Protein AF-A0A7V6LM27-F1 (afdb_monomer)

Secondary structure (DSSP, 8-state):
-----THHHHHHHHHHHHHHHHHHHHHHHHHHHHTTT-S-TTHHHHHHHHHHHHHHHHHHHHHHHTTT-HHHHHHHHHHHHHHHHHHHHHTTT--HHHHHHHHHHHHHHHHHHHT-

Foldseek 3Di:
DPPQDLLLLVLLLLLLVLLPVLLVLQLVLQQVVLVPVPPDRPPSSVVSNVLSVQLSVLSNVLSVCLSPQLVSSLVSLVVSLVSLVVSCVSNVVPDPSSVSSNVSSNVSSVSSVVSD

Solvent-accessible surface area (backbone atoms only — not comparable to full-atom values): 5310 Å² total; per-residue (Å²): 136,82,77,83,73,62,58,18,30,54,27,13,43,53,19,23,58,36,36,53,65,40,23,58,52,31,24,53,45,24,40,57,57,30,74,76,64,81,53,77,60,62,58,49,22,50,50,34,36,50,48,33,51,50,20,31,51,31,11,45,52,12,11,62,32,24,75,78,42,10,65,62,8,15,52,30,16,47,51,16,23,52,37,27,47,52,50,23,59,71,47,71,70,68,48,64,41,25,53,52,16,27,53,33,14,50,53,15,16,54,48,8,51,70,65,98

Mean predicted aligned error: 8.66 Å

pLDDT: mean 74.82, std 13.07, range [41.66, 90.75]

Structure (mmCIF, N/CA/C/O backbone):
data_AF-A0A7V6LM27-F1
#
_entry.id   AF-A0A7V6LM27-F1
#
loop_
_atom_site.group_PDB
_atom_site.id
_atom_site.type_symbol
_atom_site.label_atom_id
_atom_site.label_alt_id
_atom_site.label_comp_id
_atom_site.label_asym_id
_atom_site.label_entity_id
_atom_site.label_seq_id
_atom_site.pdbx_PDB_ins_code
_atom_site.Cartn_x
_atom_site.Cartn_y
_atom_site.Cartn_z
_atom_site.occupancy
_atom_site.B_iso_or_equiv
_atom_site.auth_seq_id
_atom_site.auth_comp_id
_atom_site.auth_asym_id
_atom_site.auth_atom_id
_atom_site.pdbx_PDB_model_num
ATOM 1 N N . MET A 1 1 ? -19.989 -4.311 25.608 1.00 41.66 1 MET A N 1
ATOM 2 C CA . MET A 1 1 ? -18.725 -4.816 25.024 1.00 41.66 1 MET A CA 1
ATOM 3 C C . MET A 1 1 ? -18.784 -4.653 23.510 1.00 41.66 1 MET A C 1
ATOM 5 O O . MET A 1 1 ? -19.354 -5.497 22.830 1.00 41.66 1 MET A O 1
ATOM 9 N N . THR A 1 2 ? -18.286 -3.543 22.969 1.00 46.12 2 THR A N 1
ATOM 10 C CA . THR A 1 2 ? -18.193 -3.342 21.516 1.00 46.12 2 THR A CA 1
ATOM 11 C C . THR A 1 2 ? -17.055 -4.216 20.982 1.00 46.12 2 THR A C 1
ATOM 13 O O . THR A 1 2 ? -15.904 -4.058 21.381 1.00 46.12 2 THR A O 1
ATOM 16 N N . LYS A 1 3 ? -17.363 -5.211 20.137 1.00 53.19 3 LYS A N 1
ATOM 17 C CA . LYS A 1 3 ? -16.333 -6.040 19.488 1.00 53.19 3 LYS A CA 1
ATOM 18 C C . LYS A 1 3 ? -15.401 -5.114 18.703 1.00 53.19 3 LYS A C 1
ATOM 20 O O . LYS A 1 3 ? -15.842 -4.478 17.749 1.00 53.19 3 LYS A O 1
ATOM 25 N N . LYS A 1 4 ? -14.125 -5.036 19.096 1.00 57.56 4 LYS A N 1
ATOM 26 C CA . LYS A 1 4 ? -13.098 -4.297 18.350 1.00 57.56 4 LYS A CA 1
ATOM 27 C C . LYS A 1 4 ? -13.011 -4.918 16.953 1.00 57.56 4 LYS A C 1
ATOM 29 O O . LYS A 1 4 ? -12.714 -6.105 16.821 1.00 57.56 4 LYS A O 1
ATOM 34 N N . SER A 1 5 ? -13.384 -4.156 15.929 1.00 64.94 5 SER A N 1
ATOM 35 C CA . SER A 1 5 ? -13.492 -4.666 14.564 1.00 64.94 5 SER A CA 1
ATOM 36 C C . SER A 1 5 ? -12.101 -4.938 13.984 1.00 64.94 5 SER A C 1
ATOM 38 O O . SER A 1 5 ? -11.264 -4.042 13.919 1.00 64.94 5 SER A O 1
ATOM 40 N N . ASN A 1 6 ? -11.856 -6.171 13.528 1.00 76.12 6 ASN A N 1
ATOM 41 C CA . ASN A 1 6 ? -10.582 -6.579 12.917 1.00 76.12 6 ASN A CA 1
ATOM 42 C C . ASN A 1 6 ? -10.428 -6.100 11.459 1.00 76.12 6 ASN A C 1
ATOM 44 O O . ASN A 1 6 ? -9.470 -6.468 10.786 1.00 76.12 6 ASN A O 1
ATOM 48 N N . VAL A 1 7 ? -11.366 -5.293 10.957 1.00 78.94 7 VAL A N 1
ATOM 49 C CA . VAL A 1 7 ? -11.440 -4.878 9.549 1.00 78.94 7 VAL A CA 1
ATOM 50 C C . VAL A 1 7 ? -10.189 -4.114 9.105 1.00 78.94 7 VAL A C 1
ATOM 52 O O . VAL A 1 7 ? -9.634 -4.440 8.062 1.00 78.94 7 VAL A O 1
ATOM 55 N N . GLY A 1 8 ? -9.679 -3.179 9.916 1.00 72.75 8 GLY A N 1
ATOM 56 C CA . GLY A 1 8 ? -8.446 -2.444 9.593 1.00 72.75 8 GLY A CA 1
ATOM 57 C C . GLY A 1 8 ? -7.202 -3.340 9.521 1.00 72.75 8 GLY A C 1
ATOM 58 O O . GLY A 1 8 ? -6.343 -3.138 8.669 1.00 72.75 8 GLY A O 1
ATOM 59 N N . LEU A 1 9 ? -7.141 -4.383 10.357 1.00 80.94 9 LEU A N 1
ATOM 60 C CA . LEU A 1 9 ? -6.053 -5.362 10.338 1.00 80.94 9 LEU A CA 1
ATOM 61 C C . LEU A 1 9 ? -6.109 -6.223 9.071 1.00 80.94 9 LEU A C 1
ATOM 63 O O . LEU A 1 9 ? -5.100 -6.394 8.396 1.00 80.94 9 LEU A O 1
ATOM 67 N N . ILE A 1 10 ? -7.292 -6.731 8.720 1.00 85.00 10 ILE A N 1
ATOM 68 C CA . ILE A 1 10 ? -7.473 -7.582 7.537 1.00 85.00 10 ILE A CA 1
ATOM 69 C C . ILE A 1 10 ? -7.187 -6.783 6.259 1.00 85.00 10 ILE A C 1
ATOM 71 O O . ILE A 1 10 ? -6.422 -7.234 5.411 1.00 85.00 10 ILE A O 1
ATOM 75 N N . LEU A 1 11 ? -7.743 -5.575 6.145 1.00 84.06 11 LEU A N 1
ATOM 76 C CA . LEU A 1 11 ? -7.543 -4.703 4.985 1.00 84.06 11 LEU A CA 1
ATOM 77 C C . LEU A 1 11 ? -6.087 -4.260 4.830 1.00 84.06 11 LEU A C 1
ATOM 79 O O . LEU A 1 11 ? -5.584 -4.236 3.711 1.00 84.06 11 LEU A O 1
ATOM 83 N N . GLY A 1 12 ? -5.397 -3.959 5.933 1.00 81.44 12 GLY A N 1
ATOM 84 C CA . GLY A 1 12 ? -3.980 -3.604 5.898 1.00 81.44 12 GLY A CA 1
ATOM 85 C C . GLY A 1 12 ? -3.070 -4.775 5.509 1.00 81.44 12 GLY A C 1
ATOM 86 O O . GLY A 1 12 ? -2.111 -4.576 4.764 1.00 81.44 12 GLY A O 1
ATOM 87 N N . ILE A 1 13 ? -3.385 -6.005 5.934 1.00 86.25 13 ILE A N 1
ATOM 88 C CA . ILE A 1 13 ? -2.649 -7.206 5.500 1.00 86.25 13 ILE A CA 1
ATOM 89 C C . ILE A 1 13 ? -2.885 -7.470 4.012 1.00 86.25 13 ILE A C 1
ATOM 91 O O . ILE A 1 13 ? -1.925 -7.656 3.270 1.00 86.25 13 ILE A O 1
ATOM 95 N N . ILE A 1 14 ? -4.142 -7.450 3.555 1.00 88.00 14 ILE A N 1
ATOM 96 C CA . ILE A 1 14 ? -4.466 -7.691 2.141 1.00 88.00 14 ILE A CA 1
ATOM 97 C C . ILE A 1 14 ? -3.840 -6.602 1.259 1.00 88.00 14 ILE A C 1
ATOM 99 O O . ILE A 1 14 ? -3.220 -6.924 0.249 1.00 88.00 14 ILE A O 1
ATOM 103 N N . GLY A 1 15 ? -3.932 -5.332 1.664 1.00 80.88 15 GLY A N 1
ATOM 104 C CA . GLY A 1 15 ? -3.271 -4.222 0.977 1.00 80.88 15 GLY A CA 1
ATOM 105 C C . GLY A 1 15 ? -1.752 -4.405 0.901 1.00 80.88 15 GLY A C 1
ATOM 106 O O . GLY A 1 15 ? -1.172 -4.229 -0.166 1.00 80.88 15 GLY A O 1
ATOM 107 N N . GLY A 1 16 ? -1.122 -4.857 1.989 1.00 80.69 16 GLY A N 1
ATOM 108 C CA . GLY A 1 16 ? 0.312 -5.155 2.030 1.00 80.69 16 GLY A CA 1
ATOM 109 C C . GLY A 1 16 ? 0.716 -6.305 1.105 1.00 80.69 16 GLY A C 1
ATOM 110 O O . GLY A 1 16 ? 1.710 -6.196 0.394 1.00 80.69 16 GLY A O 1
ATOM 111 N N . VAL A 1 17 ? -0.072 -7.381 1.048 1.00 86.38 17 VAL A N 1
ATOM 112 C CA . VAL A 1 17 ? 0.181 -8.511 0.136 1.00 86.38 17 VAL A CA 1
ATOM 113 C C . VAL A 1 17 ? 0.035 -8.088 -1.326 1.00 86.38 17 VAL A C 1
ATOM 115 O O . VAL A 1 17 ? 0.850 -8.477 -2.160 1.00 86.38 17 VAL A O 1
ATOM 118 N N . LEU A 1 18 ? -0.956 -7.253 -1.64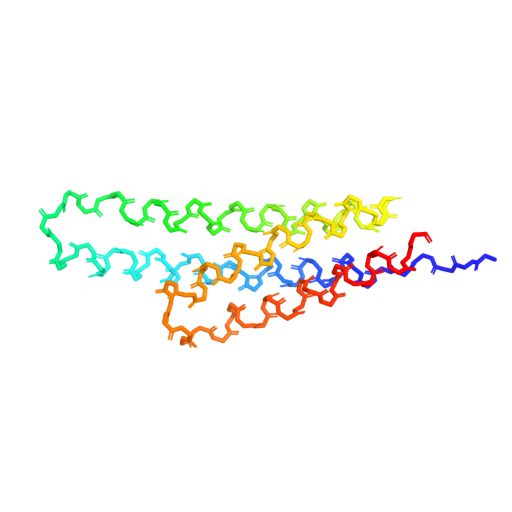4 1.00 85.00 18 LEU A N 1
ATOM 119 C CA . LEU A 1 18 ? -1.166 -6.743 -3.003 1.00 85.00 18 LEU A CA 1
ATOM 120 C C . LEU A 1 18 ? -0.076 -5.767 -3.459 1.00 85.00 18 LEU A C 1
ATOM 122 O O . LEU A 1 18 ? 0.125 -5.608 -4.661 1.00 85.00 18 LEU A O 1
ATOM 126 N N . LEU A 1 19 ? 0.658 -5.154 -2.528 1.00 80.25 19 LEU A N 1
ATOM 127 C CA . LEU A 1 19 ? 1.829 -4.349 -2.864 1.00 80.25 19 LEU A CA 1
ATOM 128 C C . LEU A 1 19 ? 3.023 -5.204 -3.305 1.00 80.25 19 LEU A C 1
ATOM 130 O O . LEU A 1 19 ? 3.820 -4.709 -4.092 1.00 80.25 19 LEU A O 1
ATOM 134 N N . ILE A 1 20 ? 3.129 -6.475 -2.888 1.00 80.25 20 ILE A N 1
ATOM 135 C CA . IL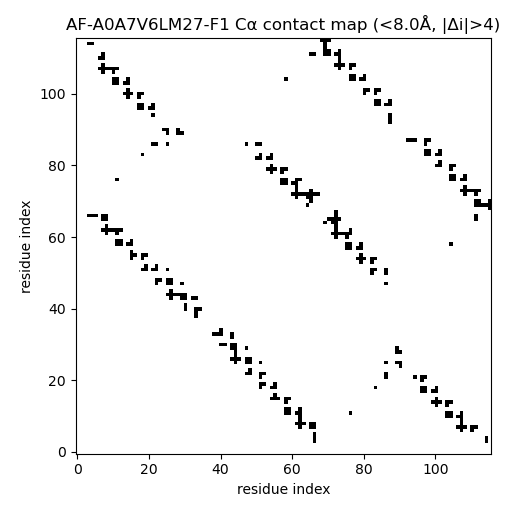E A 1 20 ? 4.289 -7.340 -3.186 1.00 80.25 20 ILE A CA 1
ATOM 136 C C . ILE A 1 20 ? 4.510 -7.516 -4.701 1.00 80.25 20 ILE A C 1
ATOM 138 O O . ILE A 1 20 ? 5.615 -7.221 -5.157 1.00 80.25 20 ILE A O 1
ATOM 142 N N . PRO A 1 21 ? 3.508 -7.909 -5.522 1.00 77.50 21 PRO A N 1
ATOM 143 C CA . PRO A 1 21 ? 3.664 -7.930 -6.980 1.00 77.50 21 PRO A CA 1
ATOM 144 C C . PRO A 1 21 ? 3.987 -6.547 -7.563 1.00 77.50 21 PRO A C 1
ATOM 146 O O . PRO A 1 21 ? 4.710 -6.436 -8.552 1.00 77.50 21 PRO A O 1
ATOM 149 N N . GLY A 1 22 ? 3.477 -5.487 -6.926 1.00 67.94 22 GLY A N 1
ATOM 150 C CA . GLY A 1 22 ? 3.753 -4.100 -7.285 1.00 67.94 22 GLY A CA 1
ATOM 151 C C . GLY A 1 22 ? 5.234 -3.733 -7.180 1.00 67.94 22 GLY A C 1
ATOM 152 O O . GLY A 1 22 ? 5.731 -3.066 -8.082 1.00 67.94 22 GLY A O 1
ATOM 153 N N . ILE A 1 23 ? 5.948 -4.240 -6.164 1.00 69.38 23 ILE A N 1
ATOM 154 C CA . ILE A 1 23 ? 7.400 -4.035 -5.978 1.00 69.38 23 ILE A CA 1
ATOM 155 C C . ILE A 1 23 ? 8.190 -4.581 -7.169 1.00 69.38 23 ILE A C 1
ATOM 157 O O . ILE A 1 23 ? 9.101 -3.928 -7.675 1.00 69.38 23 ILE A O 1
ATOM 161 N N . PHE A 1 24 ? 7.833 -5.777 -7.642 1.00 67.62 24 PHE A N 1
ATOM 162 C CA . PHE A 1 24 ? 8.487 -6.367 -8.808 1.00 67.62 24 PHE A CA 1
ATOM 163 C C . PHE A 1 24 ? 8.184 -5.557 -10.071 1.00 67.62 24 PHE A C 1
ATOM 165 O O . PHE A 1 24 ? 9.074 -5.342 -10.890 1.00 67.62 24 PHE A O 1
ATOM 172 N N . CYS A 1 25 ? 6.960 -5.043 -10.204 1.00 65.06 25 CYS A N 1
ATOM 173 C CA . CYS A 1 25 ? 6.559 -4.246 -11.358 1.00 65.06 25 CYS A CA 1
ATOM 174 C C . CYS A 1 25 ? 7.247 -2.867 -11.390 1.00 65.06 25 CYS A C 1
ATOM 176 O O . CYS A 1 25 ? 7.702 -2.440 -12.450 1.00 65.06 25 CYS A O 1
ATOM 178 N N . THR A 1 26 ? 7.384 -2.182 -10.250 1.00 61.12 26 THR A N 1
ATOM 179 C CA . THR A 1 26 ? 8.092 -0.892 -10.163 1.00 61.12 26 THR A CA 1
ATOM 180 C C . THR A 1 26 ? 9.603 -1.046 -10.300 1.00 61.12 26 THR A C 1
ATOM 182 O O . THR A 1 26 ? 10.231 -0.180 -10.904 1.00 61.12 26 THR A O 1
ATOM 185 N N . ALA A 1 27 ? 10.190 -2.149 -9.826 1.00 59.88 27 ALA A N 1
ATOM 186 C CA . ALA A 1 27 ? 11.599 -2.465 -10.065 1.00 59.88 27 ALA A CA 1
ATOM 187 C C . ALA A 1 27 ? 11.886 -2.723 -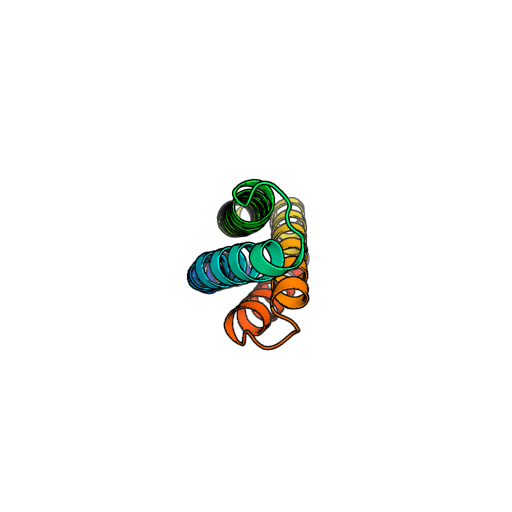11.558 1.00 59.88 27 ALA A C 1
ATOM 189 O O . ALA A 1 27 ? 12.886 -2.237 -12.083 1.00 59.88 27 ALA A O 1
ATOM 190 N N . CYS A 1 28 ? 10.982 -3.415 -12.266 1.00 58.34 28 CYS A N 1
ATOM 191 C CA . CYS A 1 28 ? 11.109 -3.653 -13.709 1.00 58.34 28 CYS A CA 1
ATOM 192 C C . CYS A 1 28 ? 10.974 -2.361 -14.528 1.00 58.34 28 CYS A C 1
ATOM 194 O O . CYS A 1 28 ? 11.729 -2.151 -15.475 1.00 58.34 28 CYS A O 1
ATOM 196 N N . ILE A 1 29 ? 10.031 -1.485 -14.167 1.00 58.34 29 ILE A N 1
ATOM 197 C CA . ILE A 1 29 ? 9.826 -0.208 -14.867 1.00 58.34 29 ILE A CA 1
ATOM 198 C C . ILE A 1 29 ? 10.944 0.787 -14.531 1.00 58.34 29 ILE A C 1
ATOM 200 O O . ILE A 1 29 ? 11.396 1.499 -15.421 1.00 58.34 29 ILE A O 1
ATOM 204 N N . GLY A 1 30 ? 11.447 0.798 -13.292 1.00 52.44 30 GLY A N 1
ATOM 205 C CA . GLY A 1 30 ? 12.618 1.588 -12.904 1.00 52.44 30 GLY A CA 1
ATOM 206 C C . GLY A 1 30 ? 13.866 1.193 -13.694 1.00 52.44 30 GLY A C 1
ATOM 207 O O . GLY A 1 30 ? 14.554 2.068 -14.206 1.00 52.44 30 GLY A O 1
ATOM 208 N N . ALA A 1 31 ? 14.094 -0.111 -13.889 1.00 53.62 31 ALA A N 1
ATOM 209 C CA . ALA A 1 31 ? 15.161 -0.609 -14.758 1.00 53.62 31 ALA A CA 1
ATOM 210 C C . ALA A 1 31 ? 14.935 -0.252 -16.242 1.00 53.62 31 ALA A C 1
ATOM 212 O O . ALA A 1 31 ? 15.884 0.079 -16.944 1.00 53.62 31 ALA A O 1
ATOM 213 N N . ALA A 1 32 ? 13.687 -0.274 -16.727 1.00 50.22 32 ALA A N 1
ATOM 214 C CA . ALA A 1 32 ? 13.357 0.086 -18.110 1.00 50.22 32 ALA A CA 1
ATOM 215 C C . ALA A 1 32 ? 13.459 1.599 -18.393 1.00 50.22 32 ALA A C 1
ATOM 217 O O . ALA A 1 32 ? 13.860 1.990 -19.487 1.00 50.22 32 ALA A O 1
ATOM 218 N N . ALA A 1 33 ? 13.125 2.451 -17.420 1.00 48.88 33 ALA A N 1
ATOM 219 C CA . ALA A 1 33 ? 13.279 3.903 -17.512 1.00 4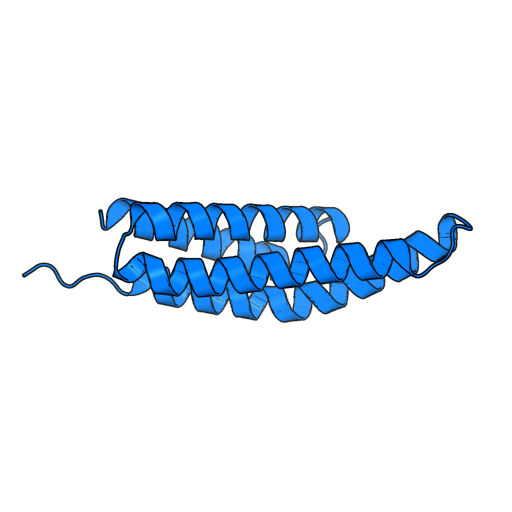8.88 33 ALA A CA 1
ATOM 220 C C . ALA A 1 33 ? 14.759 4.332 -17.482 1.00 48.88 33 ALA A C 1
ATOM 222 O O . ALA A 1 33 ? 15.116 5.345 -18.085 1.00 48.88 33 ALA A O 1
ATOM 223 N N . ASP A 1 34 ? 15.627 3.535 -16.848 1.00 50.97 34 ASP A N 1
ATOM 224 C CA . ASP A 1 34 ? 17.075 3.769 -16.800 1.00 50.97 34 ASP A CA 1
ATOM 225 C C . ASP A 1 34 ? 17.762 3.527 -18.161 1.00 50.97 34 ASP A C 1
ATOM 227 O O . ASP A 1 34 ? 18.678 4.263 -18.532 1.00 50.97 34 ASP A O 1
ATOM 231 N N . ILE A 1 35 ? 17.234 2.607 -18.986 1.00 48.16 35 ILE A N 1
ATOM 232 C CA . ILE A 1 35 ? 17.722 2.339 -20.358 1.00 48.16 35 ILE A CA 1
ATOM 233 C C . ILE A 1 35 ? 17.645 3.597 -21.250 1.00 48.16 35 ILE A C 1
ATOM 235 O O . ILE A 1 35 ? 18.424 3.736 -22.193 1.00 48.16 35 ILE A O 1
ATOM 239 N N . GLY A 1 36 ? 16.747 4.542 -20.949 1.00 47.56 36 GLY A N 1
ATOM 240 C CA . GLY A 1 36 ? 16.596 5.792 -21.700 1.00 47.56 36 GLY A CA 1
ATOM 241 C C . GLY A 1 36 ? 17.490 6.951 -21.243 1.00 47.56 36 GLY A C 1
ATOM 242 O O . GLY A 1 36 ? 17.615 7.924 -21.986 1.00 47.56 36 GLY A O 1
ATOM 243 N N . SER A 1 37 ? 18.098 6.887 -20.049 1.00 47.59 37 SER A N 1
ATOM 244 C CA . SER A 1 37 ? 18.775 8.049 -19.442 1.00 47.59 37 SER A CA 1
ATOM 245 C C . SER A 1 37 ? 20.306 8.015 -19.503 1.00 47.59 37 SER A C 1
ATOM 247 O O . SER A 1 37 ? 20.946 9.022 -19.205 1.00 47.59 37 SER A O 1
ATOM 249 N N . GLY A 1 38 ? 20.913 6.890 -19.901 1.00 48.53 38 GLY A N 1
ATOM 250 C CA . GLY A 1 38 ? 22.376 6.750 -19.974 1.00 48.53 38 GLY A CA 1
ATOM 251 C C . GLY A 1 38 ? 23.095 6.874 -18.620 1.00 48.53 38 GLY A C 1
ATOM 252 O O . GLY A 1 38 ? 24.324 6.921 -18.585 1.00 48.53 38 GLY A O 1
ATOM 253 N N . GLY A 1 39 ? 22.341 6.941 -17.518 1.00 46.91 39 GLY A N 1
ATOM 254 C CA . GLY A 1 39 ? 22.840 6.891 -16.152 1.00 46.91 39 GLY A CA 1
ATOM 255 C C . GLY A 1 39 ? 23.176 5.461 -15.739 1.00 46.91 39 GLY A C 1
ATOM 256 O O . GLY A 1 39 ? 22.708 4.490 -16.322 1.00 46.91 39 GLY A O 1
ATOM 257 N N . SER A 1 40 ? 24.043 5.317 -14.745 1.00 48.34 40 SER A N 1
ATOM 258 C CA . SER A 1 40 ? 24.408 4.031 -14.147 1.00 48.34 40 SER A CA 1
ATOM 259 C C . SER A 1 40 ? 23.164 3.307 -13.601 1.00 48.34 40 SER A C 1
ATOM 261 O O . SER A 1 40 ? 22.656 3.676 -12.540 1.00 48.34 40 SER A O 1
ATOM 263 N N . GLY A 1 41 ? 22.729 2.276 -14.336 1.00 50.88 41 GLY A N 1
ATOM 264 C CA . GLY A 1 41 ? 21.431 1.578 -14.291 1.00 50.88 41 GLY A CA 1
ATOM 265 C C . GLY A 1 41 ? 20.938 0.967 -12.977 1.00 50.88 41 GLY A C 1
ATOM 266 O O . GLY A 1 41 ? 19.855 0.387 -12.944 1.00 50.88 41 GLY A O 1
ATOM 267 N N . ASP A 1 42 ? 21.694 1.094 -11.891 1.00 57.47 42 ASP A N 1
ATOM 268 C CA . ASP A 1 42 ? 21.365 0.476 -10.606 1.00 57.47 42 ASP A CA 1
ATOM 269 C C . ASP A 1 42 ? 20.516 1.396 -9.710 1.00 57.47 42 ASP A C 1
ATOM 271 O O . ASP A 1 42 ? 19.766 0.925 -8.854 1.00 57.47 42 ASP A O 1
ATOM 275 N N . GLY A 1 43 ? 20.580 2.717 -9.907 1.00 55.66 43 GLY A N 1
ATOM 276 C CA . GLY A 1 43 ? 19.948 3.691 -9.011 1.00 55.66 43 GLY A CA 1
ATOM 277 C C . GLY A 1 43 ? 18.415 3.663 -9.038 1.00 55.66 43 GLY A C 1
ATOM 278 O O . GLY A 1 43 ? 17.778 3.586 -7.983 1.00 55.66 43 GLY A O 1
ATOM 279 N N . GLY A 1 44 ? 17.806 3.697 -10.228 1.00 59.06 44 GLY A N 1
ATOM 280 C CA . GLY A 1 44 ? 16.348 3.768 -10.381 1.00 59.06 44 GLY A CA 1
ATOM 281 C C . GLY A 1 44 ? 15.620 2.505 -9.912 1.00 59.06 44 GLY A C 1
ATOM 282 O O . GLY A 1 44 ? 14.592 2.586 -9.231 1.00 59.06 44 GLY A O 1
ATOM 283 N N . ALA A 1 45 ? 16.184 1.330 -10.205 1.00 61.94 45 ALA A N 1
ATOM 284 C CA . ALA A 1 45 ? 15.628 0.041 -9.793 1.00 61.94 45 ALA A CA 1
ATOM 285 C C . ALA A 1 45 ? 15.656 -0.142 -8.263 1.00 61.94 45 ALA A C 1
ATOM 287 O O . ALA A 1 45 ? 14.670 -0.590 -7.668 1.00 61.94 45 ALA A O 1
ATOM 288 N N . ILE A 1 46 ? 16.751 0.268 -7.609 1.00 68.31 46 ILE A N 1
ATOM 289 C CA . ILE A 1 46 ? 16.906 0.185 -6.149 1.00 68.31 46 ILE A CA 1
ATOM 290 C C . ILE A 1 46 ? 15.930 1.130 -5.436 1.00 68.31 46 ILE A C 1
ATOM 292 O O . ILE A 1 46 ? 15.308 0.740 -4.444 1.00 68.31 46 ILE A O 1
ATOM 296 N N . VAL A 1 47 ? 15.742 2.350 -5.947 1.00 70.06 47 VAL A N 1
ATOM 297 C CA . VAL A 1 47 ? 14.808 3.325 -5.358 1.00 70.06 47 VAL A CA 1
ATOM 298 C C . VAL A 1 47 ? 13.362 2.823 -5.436 1.00 70.06 47 VAL A C 1
ATOM 300 O O . VAL A 1 47 ? 12.648 2.866 -4.431 1.00 70.06 47 VAL A O 1
ATOM 303 N N . GLY A 1 48 ? 12.938 2.278 -6.581 1.00 68.50 48 GLY A N 1
ATOM 304 C CA . GLY A 1 48 ? 11.598 1.697 -6.739 1.00 68.50 48 GLY A CA 1
ATOM 305 C C . GLY A 1 48 ? 11.345 0.502 -5.811 1.00 68.50 48 GLY A C 1
ATOM 306 O O . GLY A 1 48 ? 10.272 0.396 -5.207 1.00 68.50 48 GLY A O 1
ATOM 307 N N . TYR A 1 49 ? 12.353 -0.356 -5.637 1.00 74.56 49 TYR A N 1
ATOM 308 C CA . TYR A 1 49 ? 12.305 -1.501 -4.727 1.00 74.56 49 TYR A CA 1
ATOM 309 C C . TYR A 1 49 ? 12.198 -1.078 -3.253 1.00 74.56 49 TYR A C 1
ATOM 311 O O . TYR A 1 49 ? 11.343 -1.584 -2.521 1.00 74.56 49 TYR A O 1
ATOM 319 N N . LEU A 1 50 ? 13.010 -0.105 -2.821 1.00 79.31 50 LEU A N 1
ATOM 320 C CA . LEU A 1 50 ? 12.988 0.422 -1.451 1.00 79.31 50 LEU A CA 1
ATOM 321 C C . LEU A 1 50 ? 11.636 1.055 -1.102 1.00 79.31 50 LEU A C 1
ATOM 323 O O . LEU A 1 50 ? 11.077 0.754 -0.049 1.00 79.31 50 LEU A O 1
ATOM 327 N N . ILE A 1 51 ? 11.081 1.877 -1.997 1.00 80.00 51 ILE A N 1
ATOM 328 C CA . ILE A 1 51 ? 9.753 2.498 -1.839 1.00 80.00 51 ILE A CA 1
ATOM 329 C C . ILE A 1 51 ? 8.672 1.421 -1.670 1.00 80.00 51 ILE A C 1
ATOM 331 O O . ILE A 1 51 ? 7.818 1.534 -0.786 1.00 80.00 51 ILE A O 1
ATOM 335 N N . GLY A 1 52 ? 8.736 0.354 -2.470 1.00 79.38 52 GLY A N 1
ATOM 336 C CA . GLY A 1 52 ? 7.816 -0.777 -2.382 1.00 79.38 52 GLY A CA 1
ATOM 337 C C . GLY A 1 52 ? 7.895 -1.518 -1.043 1.00 79.38 52 GLY A C 1
ATOM 338 O O . GLY A 1 52 ? 6.867 -1.740 -0.398 1.00 79.38 52 GLY A O 1
ATOM 339 N N . ILE A 1 53 ? 9.107 -1.847 -0.582 1.00 83.31 53 ILE A N 1
ATOM 340 C CA . ILE A 1 53 ? 9.315 -2.512 0.715 1.00 83.31 53 ILE A CA 1
ATOM 341 C C . ILE A 1 53 ? 8.819 -1.645 1.863 1.00 83.31 53 ILE A C 1
ATOM 343 O O . ILE A 1 53 ? 8.120 -2.144 2.745 1.00 83.31 53 ILE A O 1
ATOM 347 N N . ILE A 1 54 ? 9.155 -0.354 1.857 1.00 85.88 54 ILE A N 1
ATOM 348 C CA . ILE A 1 54 ? 8.720 0.583 2.895 1.00 85.88 54 ILE A CA 1
ATOM 349 C C . ILE A 1 54 ? 7.187 0.609 2.952 1.00 85.88 54 ILE A C 1
ATOM 351 O O . ILE A 1 54 ? 6.619 0.472 4.036 1.00 85.88 54 ILE A O 1
ATOM 355 N N . GLY A 1 55 ? 6.513 0.675 1.800 1.00 84.12 55 GLY A N 1
ATOM 356 C CA . GLY A 1 55 ? 5.053 0.592 1.715 1.00 84.12 55 GLY A CA 1
ATOM 357 C C . GLY A 1 55 ? 4.481 -0.693 2.325 1.00 84.12 55 GLY A C 1
ATOM 358 O O . GLY A 1 55 ? 3.548 -0.629 3.128 1.00 84.12 55 GLY A O 1
ATOM 359 N N . VAL A 1 56 ? 5.070 -1.854 2.019 1.00 85.38 56 VAL A N 1
ATOM 360 C CA . VAL A 1 56 ? 4.650 -3.151 2.582 1.00 85.38 56 VAL A CA 1
ATOM 361 C C . VAL A 1 56 ? 4.841 -3.195 4.097 1.00 85.38 56 VAL A C 1
ATOM 363 O O . VAL A 1 56 ? 3.921 -3.578 4.823 1.00 85.38 56 VAL A O 1
ATOM 366 N N . VAL A 1 57 ? 6.003 -2.767 4.593 1.00 88.06 57 VAL A N 1
ATOM 367 C CA . VAL A 1 57 ? 6.302 -2.750 6.031 1.00 88.06 57 VAL A CA 1
ATOM 368 C C . VAL A 1 57 ? 5.336 -1.823 6.765 1.00 88.06 57 VAL A C 1
ATOM 370 O O . VAL A 1 57 ? 4.736 -2.242 7.756 1.00 88.06 57 VAL A O 1
ATOM 373 N N . LEU A 1 58 ? 5.105 -0.606 6.260 1.00 87.19 58 LEU A N 1
ATOM 374 C CA . LEU A 1 58 ? 4.120 0.310 6.846 1.00 87.19 58 LEU A CA 1
ATOM 375 C C . LEU A 1 58 ? 2.712 -0.290 6.841 1.00 87.19 58 LEU A C 1
ATOM 377 O O . LEU A 1 58 ? 1.967 -0.091 7.799 1.00 87.19 58 LEU A O 1
ATOM 381 N N . SER A 1 59 ? 2.360 -1.052 5.807 1.00 85.44 59 SER A N 1
ATOM 382 C CA . SER A 1 59 ? 1.066 -1.723 5.712 1.00 85.44 59 SER A CA 1
ATOM 383 C C . SER A 1 59 ? 0.885 -2.785 6.799 1.00 85.44 59 SER A C 1
ATOM 385 O O . SER A 1 59 ? -0.134 -2.797 7.490 1.00 85.44 59 SER A O 1
ATOM 387 N N . PHE A 1 60 ? 1.890 -3.640 7.017 1.00 86.38 60 PHE A N 1
ATOM 388 C CA . PHE A 1 60 ? 1.854 -4.666 8.066 1.00 86.38 60 PHE A CA 1
ATOM 389 C C . PHE A 1 60 ? 1.902 -4.067 9.476 1.00 86.38 60 PHE A C 1
ATOM 391 O O . PHE A 1 60 ? 1.123 -4.465 10.346 1.00 86.38 60 PHE A O 1
ATOM 398 N N . VAL A 1 61 ? 2.773 -3.081 9.704 1.00 87.62 61 VAL A N 1
ATOM 399 C CA . VAL A 1 61 ? 2.886 -2.391 10.998 1.00 87.62 61 VAL A CA 1
ATOM 400 C C . VAL A 1 61 ? 1.601 -1.606 11.288 1.00 87.62 61 VAL A C 1
ATOM 402 O O . VAL A 1 61 ? 1.044 -1.712 12.381 1.00 87.62 61 VAL A O 1
ATOM 405 N N . GLY A 1 62 ? 1.061 -0.894 10.296 1.00 82.38 62 GLY A N 1
ATOM 406 C CA . GLY A 1 62 ? -0.215 -0.184 10.388 1.00 82.38 62 GLY A CA 1
ATOM 407 C C . GLY A 1 62 ? -1.400 -1.115 10.648 1.00 82.38 62 GLY A C 1
ATOM 408 O O . GLY A 1 62 ? -2.246 -0.811 11.494 1.00 82.38 62 GLY A O 1
ATOM 409 N N . ALA A 1 63 ? -1.435 -2.287 10.010 1.00 82.31 63 ALA A N 1
ATOM 410 C CA . ALA A 1 63 ? -2.442 -3.318 10.258 1.00 82.31 63 ALA A CA 1
ATOM 411 C C . ALA A 1 63 ? -2.380 -3.860 11.696 1.00 82.31 63 ALA A C 1
ATOM 413 O O . ALA A 1 63 ? -3.413 -3.966 12.365 1.00 82.31 63 ALA A O 1
ATOM 414 N N . GLY A 1 64 ? -1.175 -4.161 12.194 1.00 80.62 64 GLY A N 1
ATOM 415 C CA . GLY A 1 64 ? -0.961 -4.645 13.560 1.00 80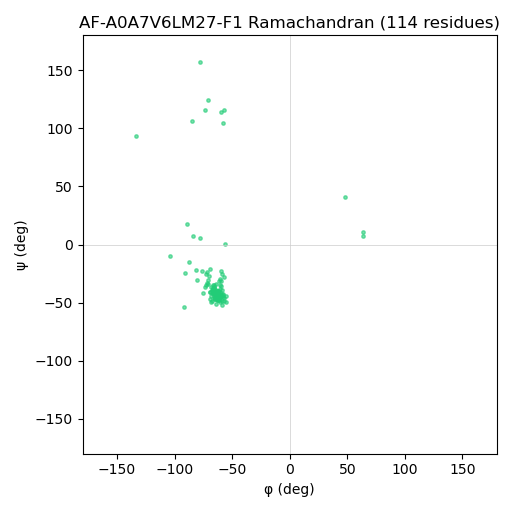.62 64 GLY A CA 1
ATOM 416 C C . GLY A 1 64 ? -1.348 -3.610 14.619 1.00 80.62 64 GLY A C 1
ATOM 417 O O . GLY A 1 64 ? -2.047 -3.936 15.585 1.00 80.62 64 GLY A O 1
ATOM 418 N N . LEU A 1 65 ? -0.970 -2.345 14.410 1.00 80.44 65 LEU A N 1
ATOM 419 C CA . LEU A 1 65 ? -1.271 -1.255 15.342 1.00 80.44 65 LEU A CA 1
ATOM 420 C C . LEU A 1 65 ? -2.723 -0.770 15.270 1.00 80.44 65 LEU A C 1
ATOM 422 O O . LEU A 1 65 ? -3.235 -0.260 16.265 1.00 80.44 65 LEU A O 1
ATOM 426 N N . SER A 1 66 ? -3.431 -0.979 14.156 1.00 76.50 66 SER A N 1
ATOM 427 C CA . SER A 1 66 ? -4.851 -0.601 14.029 1.00 76.50 66 SER A CA 1
ATOM 428 C C . SER A 1 66 ? -5.751 -1.299 15.054 1.00 76.50 66 SER A C 1
ATOM 430 O O . SER A 1 66 ? -6.818 -0.790 15.394 1.00 76.50 66 SER A O 1
ATOM 432 N N . LYS A 1 67 ? -5.315 -2.445 15.596 1.00 70.25 67 LYS A N 1
ATOM 433 C CA . LYS A 1 67 ? -6.020 -3.151 16.671 1.00 70.25 67 LYS A CA 1
ATOM 434 C C . LYS A 1 67 ? -5.746 -2.561 18.056 1.00 70.25 67 LYS A C 1
ATOM 436 O O . LYS A 1 67 ? -6.615 -2.661 18.920 1.00 70.25 67 LYS A O 1
ATOM 441 N N . SER A 1 68 ? -4.576 -1.979 18.311 1.00 70.75 68 SER A N 1
ATOM 442 C CA . SER A 1 68 ? -4.214 -1.429 19.626 1.00 70.75 68 SER A CA 1
ATOM 443 C C . SER A 1 68 ? -4.574 0.053 19.726 1.00 70.75 68 SER A C 1
ATOM 445 O O . SER A 1 68 ? -5.346 0.418 20.615 1.00 70.75 68 SER A O 1
ATOM 447 N N . ILE A 1 69 ? -4.102 0.865 18.776 1.00 78.06 69 ILE A N 1
ATOM 448 C CA . ILE A 1 69 ? -4.230 2.325 18.741 1.00 78.06 69 ILE A CA 1
ATOM 449 C C . ILE A 1 69 ? -4.673 2.736 17.330 1.00 78.06 69 ILE A C 1
ATOM 451 O O . ILE A 1 69 ? -3.849 2.947 16.438 1.00 78.06 69 ILE A O 1
ATOM 455 N N . GLY A 1 70 ? -5.988 2.879 17.130 1.00 72.88 70 GLY A N 1
ATOM 456 C CA . GLY A 1 70 ? -6.577 3.192 15.820 1.00 72.88 70 GLY A CA 1
ATOM 457 C C . GLY A 1 70 ? -6.041 4.482 15.182 1.00 72.88 70 GLY A C 1
ATOM 458 O O . GLY A 1 70 ? -5.945 4.574 13.962 1.00 72.88 70 GLY A O 1
ATOM 459 N N . LEU A 1 71 ? -5.605 5.455 15.999 1.00 79.94 71 LEU A N 1
ATOM 460 C CA . LEU A 1 71 ? -4.977 6.697 15.531 1.00 79.94 71 LEU A CA 1
ATOM 461 C C . LEU A 1 71 ? -3.647 6.449 14.809 1.00 79.94 71 LEU A C 1
ATOM 463 O O . LEU A 1 71 ? -3.466 6.924 13.693 1.00 79.94 71 LEU A O 1
ATOM 467 N N . ILE A 1 72 ? -2.749 5.688 15.438 1.00 82.56 72 ILE A N 1
ATOM 468 C CA . ILE A 1 72 ? -1.400 5.424 14.921 1.00 82.56 72 ILE A CA 1
ATOM 469 C C . ILE A 1 72 ? -1.468 4.407 13.777 1.00 82.56 72 ILE A C 1
ATOM 471 O O . ILE A 1 72 ? -0.831 4.592 12.740 1.00 82.56 72 ILE A O 1
ATOM 475 N N . GLY A 1 73 ? -2.295 3.364 13.924 1.00 82.00 73 GLY A N 1
ATOM 476 C CA . GLY A 1 73 ? -2.528 2.380 12.865 1.00 82.00 73 GLY A CA 1
ATOM 477 C C . GLY A 1 73 ? -3.102 3.012 11.595 1.00 82.00 73 GLY A C 1
ATOM 478 O O . GLY A 1 73 ? -2.604 2.752 10.502 1.00 82.00 73 GLY A O 1
ATOM 479 N N . GLY A 1 74 ? -4.075 3.919 11.739 1.00 81.25 74 GLY A N 1
ATOM 480 C CA . GLY A 1 74 ? -4.651 4.657 10.616 1.00 81.25 74 GLY A CA 1
ATOM 481 C C . GLY A 1 74 ? -3.649 5.578 9.914 1.00 81.25 74 GLY A C 1
ATOM 482 O O . GLY A 1 74 ? -3.600 5.585 8.686 1.00 81.25 74 GLY A O 1
ATOM 483 N N . SER A 1 75 ? -2.802 6.307 10.65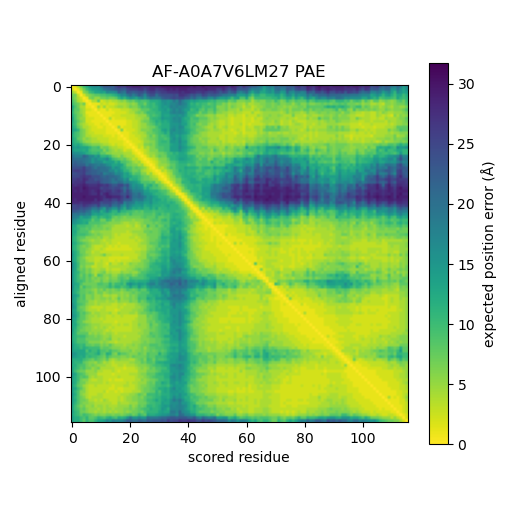5 1.00 86.00 75 SER A N 1
ATOM 484 C CA . SER A 1 75 ? -1.770 7.158 10.037 1.00 86.00 75 SER A CA 1
ATOM 485 C C . SER A 1 75 ? -0.704 6.351 9.292 1.00 86.00 75 SER A C 1
ATOM 487 O O . SER A 1 75 ? -0.268 6.764 8.220 1.00 86.00 75 SER A O 1
ATOM 489 N N . LEU A 1 76 ? -0.319 5.181 9.813 1.00 87.31 76 LEU A N 1
ATOM 490 C CA . LEU A 1 76 ? 0.607 4.264 9.136 1.00 87.31 76 LEU A CA 1
ATOM 491 C C . LEU A 1 76 ? 0.001 3.680 7.854 1.00 87.31 76 LEU A C 1
ATOM 493 O O . LEU A 1 76 ? 0.698 3.588 6.847 1.00 87.31 76 LEU A O 1
ATOM 497 N N . LEU A 1 77 ? -1.295 3.344 7.864 1.00 87.06 77 LEU A N 1
ATOM 498 C CA . LEU A 1 77 ? -2.012 2.876 6.672 1.00 87.06 77 LEU A CA 1
ATOM 499 C C . LEU A 1 77 ? -2.154 3.974 5.610 1.00 87.06 77 LEU A C 1
ATOM 501 O O . LEU A 1 77 ? -2.000 3.683 4.427 1.00 87.06 77 LEU A O 1
ATOM 505 N N . ILE A 1 78 ? -2.370 5.235 6.008 1.00 89.50 78 ILE A N 1
ATOM 506 C CA . ILE A 1 78 ? -2.286 6.373 5.075 1.00 89.50 78 ILE A CA 1
ATOM 507 C C . ILE A 1 78 ? -0.875 6.480 4.498 1.00 89.50 78 ILE A C 1
ATOM 509 O O . ILE A 1 78 ? -0.731 6.637 3.290 1.00 89.50 78 ILE A O 1
ATOM 513 N N . GLY A 1 79 ? 0.163 6.355 5.330 1.00 86.81 79 GLY A N 1
ATOM 514 C CA . GLY A 1 79 ? 1.548 6.329 4.859 1.00 86.81 79 GLY A CA 1
ATOM 515 C C . GLY A 1 79 ? 1.766 5.241 3.805 1.00 86.81 79 GLY A C 1
ATOM 516 O O . GLY A 1 79 ? 2.239 5.535 2.710 1.00 86.81 79 GLY A O 1
ATOM 517 N N . ALA A 1 80 ? 1.327 4.011 4.079 1.00 85.75 80 ALA A N 1
ATOM 518 C CA . ALA A 1 80 ? 1.368 2.909 3.117 1.00 85.75 80 ALA A CA 1
ATOM 519 C C . ALA A 1 80 ? 0.587 3.222 1.825 1.00 85.75 80 ALA A C 1
ATOM 521 O O . ALA A 1 80 ? 1.055 2.898 0.735 1.00 85.75 80 ALA A O 1
ATOM 522 N N . ALA A 1 81 ? -0.567 3.893 1.921 1.00 88.88 81 ALA A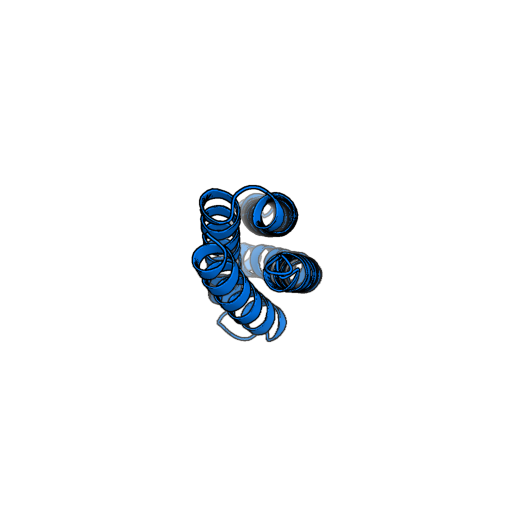 N 1
ATOM 523 C CA . ALA A 1 81 ? -1.355 4.308 0.760 1.00 88.88 81 ALA A CA 1
ATOM 524 C C . ALA A 1 81 ? -0.628 5.354 -0.103 1.00 88.88 81 ALA A C 1
ATOM 526 O O . ALA A 1 81 ? -0.730 5.308 -1.328 1.00 88.88 81 ALA A O 1
ATOM 527 N N . VAL A 1 82 ? 0.147 6.258 0.505 1.00 89.50 82 VAL A N 1
ATOM 528 C CA . VAL A 1 82 ? 0.995 7.209 -0.233 1.00 89.50 82 VAL A CA 1
ATOM 529 C C . VAL A 1 82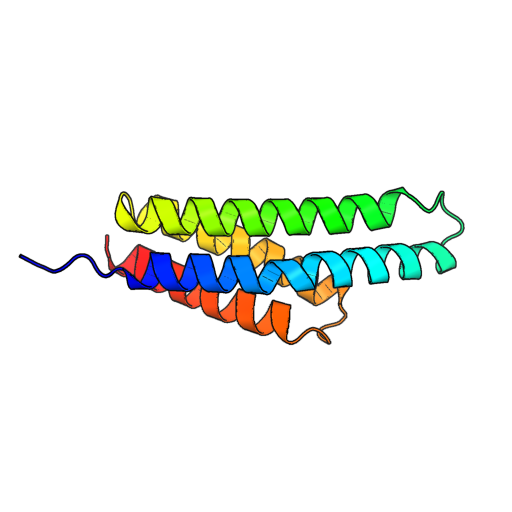 ? 2.080 6.466 -1.013 1.00 89.50 82 VAL A C 1
ATOM 531 O O . VAL A 1 82 ? 2.274 6.740 -2.195 1.00 89.50 82 VAL A O 1
ATOM 534 N N . PHE A 1 83 ? 2.736 5.473 -0.407 1.00 84.50 83 PHE A N 1
ATOM 535 C CA . PHE A 1 83 ? 3.707 4.629 -1.115 1.00 84.50 83 PHE A CA 1
ATOM 536 C C . PHE A 1 83 ? 3.057 3.823 -2.250 1.00 84.50 83 PHE A C 1
ATOM 538 O O . PHE A 1 83 ? 3.615 3.749 -3.346 1.00 84.50 83 PHE A O 1
ATOM 545 N N . ALA A 1 84 ? 1.848 3.295 -2.031 1.00 83.69 84 ALA A N 1
ATOM 546 C CA . ALA A 1 84 ? 1.059 2.639 -3.073 1.00 83.69 84 ALA A CA 1
ATOM 547 C C . ALA A 1 84 ? 0.752 3.590 -4.241 1.00 83.69 84 ALA A C 1
ATOM 549 O O . ALA A 1 84 ? 0.867 3.197 -5.400 1.00 83.69 84 ALA A O 1
ATOM 550 N N . PHE A 1 85 ? 0.407 4.847 -3.944 1.00 85.75 85 PHE A N 1
ATOM 551 C CA . PHE A 1 85 ? 0.135 5.876 -4.946 1.00 85.75 85 PHE A CA 1
ATOM 552 C C . PHE A 1 85 ? 1.382 6.257 -5.750 1.00 85.75 85 PHE A C 1
ATOM 554 O O . PHE A 1 85 ? 1.311 6.372 -6.970 1.00 85.75 85 PHE A O 1
ATOM 561 N N . ILE A 1 86 ? 2.539 6.385 -5.096 1.00 83.62 86 ILE A N 1
ATOM 562 C CA . ILE A 1 86 ? 3.819 6.626 -5.778 1.00 83.62 86 ILE A CA 1
ATOM 563 C C . ILE A 1 86 ? 4.136 5.472 -6.740 1.00 83.62 86 ILE A C 1
ATOM 565 O O . ILE A 1 86 ? 4.470 5.720 -7.899 1.00 83.62 86 ILE A O 1
ATOM 569 N N . GLY A 1 87 ? 3.966 4.216 -6.308 1.00 75.62 87 GLY A N 1
ATOM 570 C CA . GLY A 1 87 ? 4.122 3.050 -7.188 1.00 75.62 87 GLY A CA 1
ATOM 571 C C . GLY A 1 87 ? 3.144 3.059 -8.370 1.00 75.62 87 GLY A C 1
ATOM 572 O O . GLY A 1 87 ? 3.502 2.704 -9.493 1.00 75.62 87 GLY A O 1
ATOM 573 N N . LEU A 1 88 ? 1.930 3.562 -8.147 1.00 80.31 88 LEU A N 1
ATOM 574 C CA . LEU A 1 88 ? 0.903 3.725 -9.171 1.00 80.31 88 LEU A CA 1
ATOM 575 C C . LEU A 1 88 ? 1.320 4.751 -10.240 1.00 80.31 88 LEU A C 1
ATOM 577 O O . LEU A 1 88 ? 1.216 4.448 -11.432 1.00 80.31 88 LEU A O 1
ATOM 581 N N . ILE A 1 89 ? 1.868 5.900 -9.826 1.00 81.50 89 ILE A N 1
ATOM 582 C CA . ILE A 1 89 ? 2.432 6.924 -10.724 1.00 81.50 89 ILE A CA 1
ATOM 583 C C . ILE A 1 89 ? 3.593 6.347 -11.540 1.00 81.50 89 ILE A C 1
ATOM 585 O O . ILE A 1 89 ? 3.611 6.492 -12.760 1.00 81.50 89 ILE A O 1
ATOM 589 N N . MET A 1 90 ? 4.524 5.643 -10.887 1.00 72.56 90 MET A N 1
ATOM 590 C CA . MET A 1 90 ? 5.672 5.008 -11.553 1.00 72.56 90 MET A CA 1
ATOM 591 C C . MET A 1 90 ? 5.234 3.953 -12.578 1.00 72.56 90 MET A C 1
ATOM 593 O O . MET A 1 90 ? 5.883 3.773 -13.601 1.00 72.56 90 MET A O 1
ATOM 597 N N . SER A 1 91 ? 4.101 3.288 -12.339 1.00 73.06 91 SER A N 1
ATOM 598 C CA . SER A 1 91 ? 3.498 2.340 -13.282 1.00 73.06 91 SER A CA 1
ATOM 599 C C . SER A 1 91 ? 2.621 2.983 -14.370 1.00 73.06 91 SER A C 1
ATOM 601 O O . SER A 1 91 ? 1.919 2.263 -15.080 1.00 73.06 91 SER A O 1
ATOM 603 N N . LEU A 1 92 ? 2.594 4.319 -14.480 1.00 75.81 92 LEU A N 1
ATOM 604 C CA . LEU A 1 92 ? 1.690 5.072 -15.363 1.00 75.81 92 LEU A CA 1
ATOM 605 C C . LEU A 1 92 ? 0.221 4.622 -15.251 1.00 75.81 92 LEU A C 1
ATOM 607 O O . LEU A 1 92 ? -0.485 4.507 -16.250 1.00 75.81 92 LEU A O 1
ATOM 611 N N . PHE A 1 93 ? -0.251 4.348 -14.032 1.00 78.00 93 PHE A N 1
ATOM 612 C CA . PHE A 1 93 ? -1.631 3.923 -13.752 1.00 78.00 93 PHE A CA 1
ATOM 613 C C . PHE A 1 93 ? -2.053 2.573 -14.358 1.00 78.00 93 PHE A C 1
ATOM 615 O O . PHE A 1 93 ? -3.229 2.216 -14.286 1.00 78.00 93 PHE A O 1
ATOM 622 N N . THR A 1 94 ? -1.116 1.786 -14.889 1.00 74.50 94 THR A N 1
ATOM 623 C CA . THR A 1 94 ? -1.417 0.495 -15.536 1.00 74.50 94 THR A CA 1
ATOM 624 C C . THR A 1 94 ? -1.604 -0.655 -14.544 1.00 74.50 94 THR A C 1
ATOM 626 O O . THR A 1 94 ? -2.252 -1.655 -14.851 1.00 74.50 94 THR A O 1
ATOM 629 N N . SER A 1 95 ? -1.060 -0.530 -13.330 1.00 75.62 95 SER A N 1
ATOM 630 C CA . SER A 1 95 ? -1.064 -1.613 -12.345 1.00 75.62 95 SER A CA 1
ATOM 631 C C . SER A 1 95 ? -2.350 -1.667 -11.520 1.00 75.62 95 SER A C 1
ATOM 633 O O . SER A 1 95 ? -2.527 -0.905 -10.566 1.00 75.62 95 SER A O 1
ATOM 635 N N . ILE A 1 96 ? -3.200 -2.658 -11.803 1.00 81.81 96 ILE A N 1
ATOM 636 C CA . ILE A 1 96 ? -4.421 -2.928 -11.022 1.00 81.81 96 ILE A CA 1
ATOM 637 C C . ILE A 1 96 ? -4.119 -3.270 -9.549 1.00 81.81 96 ILE A C 1
ATOM 639 O O . ILE A 1 96 ? -4.907 -2.952 -8.663 1.00 81.81 96 ILE A O 1
ATOM 643 N N . PHE A 1 97 ? -2.952 -3.862 -9.267 1.00 82.88 97 PHE A N 1
ATOM 644 C CA . PHE A 1 97 ? -2.521 -4.208 -7.909 1.00 82.88 97 PHE A CA 1
ATOM 645 C C . PHE A 1 97 ? -2.291 -2.973 -7.032 1.00 82.88 97 PHE A C 1
ATOM 647 O O . PHE A 1 97 ? -2.729 -2.954 -5.884 1.00 82.88 97 PHE A O 1
ATOM 654 N N . HIS A 1 98 ? -1.681 -1.918 -7.583 1.00 80.25 98 HIS A N 1
ATOM 655 C CA . HIS A 1 98 ? -1.482 -0.654 -6.870 1.00 80.25 98 HIS A CA 1
ATOM 656 C C . HIS A 1 98 ? -2.814 0.055 -6.613 1.00 80.25 98 HIS A C 1
ATOM 658 O O . HIS A 1 98 ? -3.021 0.576 -5.520 1.00 80.25 98 HIS A O 1
ATOM 664 N N . TRP A 1 99 ? -3.744 0.016 -7.574 1.00 83.62 99 TRP A N 1
ATOM 665 C CA . TRP A 1 99 ? -5.108 0.519 -7.386 1.00 83.62 99 TRP A CA 1
ATOM 666 C C . TRP A 1 99 ? -5.843 -0.216 -6.264 1.00 83.62 99 TRP A C 1
ATOM 668 O O . TRP A 1 99 ? -6.390 0.418 -5.360 1.00 83.62 99 TRP A O 1
ATOM 678 N N . ALA A 1 100 ? -5.825 -1.550 -6.292 1.00 85.94 100 ALA A N 1
ATOM 679 C CA . ALA A 1 100 ? -6.466 -2.372 -5.275 1.00 85.94 100 ALA A CA 1
ATOM 680 C C . ALA A 1 100 ? -5.843 -2.139 -3.890 1.00 85.94 100 ALA A C 1
ATOM 682 O O . ALA A 1 100 ? -6.571 -1.909 -2.926 1.00 85.94 100 ALA A O 1
ATOM 683 N N . ALA A 1 101 ? -4.510 -2.120 -3.789 1.00 85.69 101 ALA A N 1
ATOM 684 C CA . ALA A 1 101 ? -3.813 -1.820 -2.543 1.00 85.69 101 ALA A CA 1
ATOM 685 C C . ALA A 1 101 ? -4.181 -0.428 -2.010 1.00 85.69 101 ALA A C 1
ATOM 687 O O . ALA A 1 101 ? -4.573 -0.306 -0.854 1.00 85.69 101 ALA A O 1
ATOM 688 N N . LEU A 1 102 ? -4.141 0.609 -2.850 1.00 88.19 102 LEU A N 1
ATOM 689 C CA . LEU A 1 102 ? -4.479 1.979 -2.460 1.00 88.19 102 LEU A CA 1
ATOM 690 C C . LEU A 1 102 ? -5.899 2.077 -1.892 1.00 88.19 102 LEU A C 1
ATOM 692 O O . LEU A 1 102 ? -6.093 2.628 -0.808 1.00 88.19 102 LEU A O 1
ATOM 696 N N . ILE A 1 103 ? -6.884 1.496 -2.580 1.00 90.75 103 ILE A N 1
ATOM 697 C CA . ILE A 1 103 ? -8.283 1.517 -2.136 1.00 90.75 103 ILE A CA 1
ATOM 698 C C . ILE A 1 103 ? -8.431 0.788 -0.795 1.00 90.75 103 ILE A C 1
ATOM 700 O O . ILE A 1 103 ? -9.029 1.329 0.139 1.00 90.75 103 ILE A O 1
ATOM 704 N N . LEU A 1 104 ? -7.860 -0.412 -0.661 1.00 87.19 104 LEU A N 1
ATOM 705 C CA . LEU A 1 104 ? -7.972 -1.194 0.571 1.00 87.19 104 LEU A CA 1
ATOM 706 C C . LEU A 1 104 ? -7.263 -0.527 1.757 1.00 87.19 104 LEU A C 1
ATOM 708 O O . LEU A 1 104 ? -7.784 -0.578 2.872 1.00 87.19 104 LEU A O 1
ATOM 712 N N . LEU A 1 105 ? -6.125 0.134 1.531 1.00 88.00 105 LEU A N 1
ATOM 713 C CA . LEU A 1 105 ? -5.389 0.856 2.571 1.00 88.00 105 LEU A CA 1
ATOM 714 C C . LEU A 1 105 ? -6.135 2.101 3.044 1.00 88.00 105 LEU A C 1
ATOM 716 O O . LEU A 1 105 ? -6.206 2.336 4.250 1.00 88.00 105 LEU A O 1
ATOM 720 N N . ILE A 1 106 ? -6.757 2.853 2.130 1.00 89.88 106 ILE A N 1
ATOM 721 C CA . ILE A 1 106 ? -7.600 4.003 2.486 1.00 89.88 106 ILE A CA 1
ATOM 722 C C . ILE A 1 106 ? -8.808 3.544 3.303 1.00 89.88 106 ILE A C 1
ATOM 724 O O . ILE A 1 106 ? -9.078 4.102 4.367 1.00 89.88 106 ILE A O 1
ATOM 728 N N . ILE A 1 107 ? -9.511 2.501 2.853 1.00 89.19 107 ILE A N 1
ATOM 729 C CA . ILE A 1 107 ? -10.657 1.956 3.590 1.00 89.19 107 ILE A CA 1
ATOM 730 C C . ILE A 1 107 ? -10.194 1.458 4.967 1.00 89.19 107 ILE A C 1
ATOM 732 O O . ILE A 1 10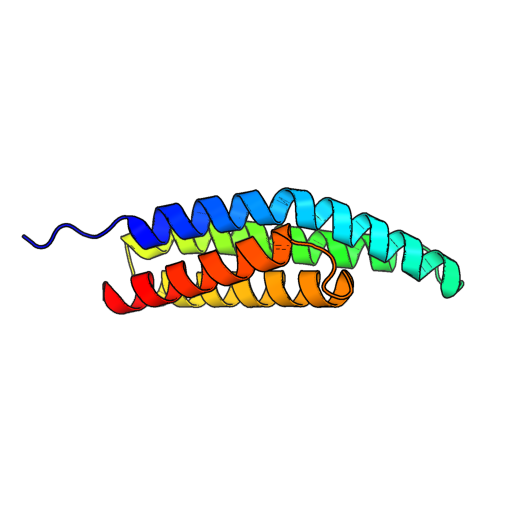7 ? -10.796 1.807 5.985 1.00 89.19 107 ILE A O 1
ATOM 736 N N . GLY A 1 108 ? -9.087 0.712 5.023 1.00 83.50 108 GLY A N 1
ATOM 737 C CA . GLY A 1 108 ? -8.476 0.241 6.265 1.00 83.50 108 GLY A CA 1
ATOM 738 C C . GLY A 1 108 ? -8.153 1.381 7.234 1.00 83.50 108 GLY A C 1
ATOM 739 O O . GLY A 1 108 ? -8.492 1.285 8.415 1.00 83.50 108 GLY A O 1
ATOM 740 N N . ALA A 1 109 ? -7.586 2.483 6.736 1.00 84.56 109 ALA A N 1
ATOM 741 C CA . ALA A 1 109 ? -7.276 3.668 7.528 1.00 84.56 109 ALA A CA 1
ATOM 742 C C . ALA A 1 109 ? -8.537 4.356 8.072 1.00 84.56 109 ALA A C 1
ATOM 744 O O . ALA A 1 109 ? -8.600 4.674 9.261 1.00 84.56 109 ALA A O 1
ATOM 745 N N . VAL A 1 110 ? -9.575 4.533 7.246 1.00 88.12 110 VAL A N 1
ATOM 746 C CA . VAL A 1 110 ? -10.856 5.124 7.674 1.00 88.12 110 VAL A CA 1
ATOM 747 C C . VAL A 1 110 ? -11.493 4.293 8.789 1.00 88.12 110 VAL A C 1
ATOM 749 O O . VAL A 1 110 ? -11.922 4.845 9.806 1.00 88.12 110 VAL A O 1
ATOM 752 N N . TYR A 1 111 ? -11.506 2.964 8.655 1.00 82.88 111 TYR A N 1
ATOM 753 C CA . TYR A 1 111 ? -12.000 2.080 9.714 1.00 82.88 111 TYR A CA 1
ATOM 754 C C . TYR A 1 111 ? -11.114 2.107 10.966 1.00 82.88 111 TYR A C 1
ATOM 756 O O . TYR A 1 111 ? -11.644 2.032 12.075 1.00 82.88 111 TYR A O 1
ATOM 764 N N . ALA A 1 112 ? -9.794 2.243 10.825 1.00 81.75 112 ALA A N 1
ATOM 765 C CA . ALA A 1 112 ? -8.888 2.397 11.963 1.00 81.75 112 ALA A CA 1
ATOM 766 C C . ALA A 1 112 ? -9.170 3.693 12.745 1.00 81.75 112 ALA A C 1
ATOM 768 O O . ALA A 1 112 ? -9.219 3.662 13.975 1.00 81.75 112 ALA A O 1
ATOM 769 N N . PHE A 1 113 ? -9.460 4.807 12.062 1.00 81.12 113 PHE A N 1
ATOM 770 C CA . PHE A 1 113 ? -9.850 6.058 12.723 1.00 81.12 113 PHE A CA 1
ATOM 771 C C . PHE A 1 113 ? -11.240 6.009 13.350 1.00 81.12 113 PHE A C 1
ATOM 773 O O . PHE A 1 113 ? -11.450 6.626 14.393 1.00 81.12 113 PHE A O 1
ATOM 780 N N . LYS A 1 114 ? -12.176 5.279 12.736 1.00 78.00 114 LYS A N 1
ATOM 781 C CA . LYS A 1 114 ? -13.542 5.124 13.250 1.00 78.00 114 LYS A CA 1
ATOM 782 C C . LYS A 1 114 ? -13.612 4.232 14.497 1.00 78.00 114 LYS A C 1
ATOM 784 O O . LYS A 1 114 ? -14.546 4.366 15.274 1.00 78.00 114 LYS A O 1
ATOM 789 N N . ASN A 1 115 ? -12.635 3.343 14.689 1.00 64.81 115 ASN A N 1
ATOM 790 C CA . ASN A 1 115 ? -12.501 2.482 15.871 1.00 64.81 115 ASN A CA 1
ATOM 791 C C . ASN A 1 115 ? -11.675 3.124 17.014 1.00 64.81 115 ASN A C 1
ATOM 793 O O . ASN A 1 115 ? -11.171 2.388 17.867 1.00 64.81 115 ASN A O 1
ATOM 797 N N . LYS A 1 116 ? -11.481 4.452 17.007 1.00 57.94 116 LYS A N 1
ATOM 798 C CA . LYS A 1 116 ? -10.903 5.192 18.143 1.00 57.94 116 LYS A CA 1
ATOM 799 C C . LYS A 1 116 ? -11.819 5.174 19.360 1.00 57.94 116 LYS A C 1
ATOM 801 O O . LYS A 1 116 ? -13.051 5.246 19.168 1.00 57.94 116 LYS A O 1
#

Nearest PDB structures (foldseek):
  6q58-assembly1_A  TM=4.396E-01  e=8.512E-01  Streptomyces lividans 1326
  3kav-assembly1_A  TM=4.103E-01  e=5.722E+00  Pseudomonas aeruginosa

Sequence (116 aa):
MTKKSNVGLILGIIGGVLLIPGIFCTACIGAAADIGSGGSGDGGAIVGYLIGIIGVVLSFVGAGLSKSIGLIGGSLLIGAAVFAFIGLIMSLFTSIFHWAALILLIIGAVYAFKNK

Radius of gyration: 15.33 Å; Cα contacts (8 Å, |Δi|>4): 199; chains: 1; bounding box: 43×17×47 Å